Protein AF-A0A9E0URD3-F1 (afdb_monomer)

Mean predicted aligned error: 5.25 Å

Foldseek 3Di:
DQCQLCVLVVNNPDPARQKDWAWEQDPPPRIAIEIEGLDDDDLVSSVVSCVVSVHDPNNRHPYYQHDVGQDADPVRHGDRPVVHVSVHD

Secondary structure (DSSP, 8-state):
-HHHHHHHTT-TT-SS-SEEEEEEEETTTEEEEEEEESS---HHHHHHHHHHTT--GGG--SEEEE-SS--B-TTS-B-HHHHHHHHH-

Structure (mmCIF, N/CA/C/O backbone):
data_AF-A0A9E0URD3-F1
#
_entry.id   AF-A0A9E0URD3-F1
#
loop_
_atom_site.group_PDB
_atom_site.id
_atom_site.type_symbol
_atom_site.label_atom_id
_atom_site.label_alt_id
_atom_site.label_comp_id
_atom_site.label_asym_id
_atom_site.label_entity_id
_atom_site.label_seq_id
_atom_site.pdbx_PDB_ins_code
_atom_site.Cartn_x
_atom_site.Cartn_y
_atom_site.Cartn_z
_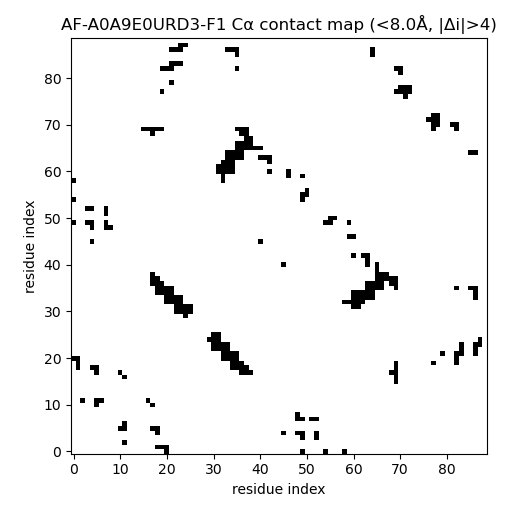atom_site.occupancy
_atom_site.B_iso_or_equiv
_atom_site.auth_seq_id
_atom_site.auth_comp_id
_atom_site.auth_asym_id
_atom_site.auth_atom_id
_atom_site.pdbx_PDB_model_num
ATOM 1 N N . VAL A 1 1 ? 3.435 8.209 4.785 1.00 81.81 1 VAL A N 1
ATOM 2 C CA . VAL A 1 1 ? 2.717 8.184 3.485 1.00 81.81 1 VAL A CA 1
ATOM 3 C C . VAL A 1 1 ? 1.443 7.366 3.573 1.00 81.81 1 VAL A C 1
ATOM 5 O O . VAL A 1 1 ? 0.398 7.891 3.216 1.00 81.81 1 VAL A O 1
ATOM 8 N N . GLU A 1 2 ? 1.498 6.139 4.091 1.00 84.00 2 GLU A N 1
ATOM 9 C CA . GLU A 1 2 ? 0.346 5.223 4.138 1.00 84.00 2 GLU A CA 1
ATOM 10 C C . GLU A 1 2 ? -0.861 5.809 4.864 1.00 84.00 2 GLU A C 1
ATOM 12 O O . GLU A 1 2 ? -1.948 5.821 4.308 1.00 84.00 2 GLU A O 1
ATOM 17 N N . THR A 1 3 ? -0.668 6.386 6.052 1.00 82.00 3 THR A N 1
ATOM 18 C CA . THR A 1 3 ? -1.757 7.013 6.818 1.00 82.00 3 THR A CA 1
ATOM 19 C C . THR A 1 3 ? -2.402 8.181 6.073 1.00 82.00 3 THR A C 1
ATOM 21 O O . THR A 1 3 ? -3.619 8.327 6.090 1.00 82.00 3 THR A O 1
ATOM 24 N N . ALA A 1 4 ? -1.598 9.006 5.396 1.00 86.44 4 ALA A N 1
ATOM 25 C CA . ALA A 1 4 ? -2.106 10.135 4.620 1.00 86.44 4 ALA A CA 1
ATOM 26 C C . ALA A 1 4 ? -2.907 9.648 3.407 1.00 86.44 4 ALA A C 1
ATOM 28 O O . ALA A 1 4 ? -4.014 10.122 3.173 1.00 86.44 4 ALA A O 1
ATOM 29 N N . LEU A 1 5 ? -2.388 8.643 2.698 1.00 86.50 5 LEU A N 1
ATOM 30 C CA . LEU A 1 5 ? -3.069 8.020 1.570 1.00 86.50 5 LEU A CA 1
ATOM 31 C C . LEU A 1 5 ? -4.362 7.316 2.006 1.00 86.50 5 LEU A C 1
ATOM 33 O O . LEU A 1 5 ? -5.391 7.487 1.363 1.00 86.50 5 LEU A O 1
ATOM 37 N N . ALA A 1 6 ? -4.333 6.578 3.118 1.00 87.69 6 ALA A N 1
ATOM 38 C CA . ALA A 1 6 ? -5.507 5.926 3.689 1.00 87.69 6 ALA A CA 1
ATOM 39 C C . ALA A 1 6 ? -6.578 6.958 4.040 1.00 87.69 6 ALA A C 1
ATOM 41 O O . ALA A 1 6 ? -7.723 6.800 3.636 1.00 87.69 6 ALA A O 1
ATOM 42 N N . LYS A 1 7 ? -6.200 8.059 4.695 1.00 87.50 7 LYS A N 1
ATOM 43 C CA . LYS A 1 7 ? -7.119 9.152 5.024 1.00 87.50 7 LYS A CA 1
ATOM 44 C C . LYS A 1 7 ? -7.679 9.844 3.778 1.00 87.50 7 LYS A C 1
ATOM 46 O O . LYS A 1 7 ? -8.876 10.096 3.711 1.00 87.50 7 LYS A O 1
ATOM 51 N N . ALA A 1 8 ? -6.845 10.110 2.773 1.00 87.19 8 ALA A N 1
ATOM 52 C CA . ALA A 1 8 ? -7.276 10.712 1.510 1.00 87.19 8 ALA A CA 1
ATOM 53 C C . ALA A 1 8 ? -8.237 9.806 0.721 1.00 87.19 8 ALA A C 1
ATOM 55 O O . ALA A 1 8 ? -9.121 10.294 0.024 1.00 87.19 8 ALA A O 1
ATOM 56 N N . LEU A 1 9 ? -8.091 8.488 0.860 1.00 84.56 9 LEU A N 1
ATOM 57 C CA . LEU A 1 9 ? -8.980 7.494 0.261 1.00 84.56 9 LEU A CA 1
ATOM 58 C C . LEU A 1 9 ? -10.169 7.118 1.166 1.00 84.56 9 LEU A C 1
ATOM 60 O O . LEU A 1 9 ? -11.012 6.331 0.742 1.00 84.56 9 LEU A O 1
ATOM 64 N N . GLY A 1 10 ? -10.262 7.671 2.382 1.00 84.56 10 GLY A N 1
ATOM 65 C CA . GLY A 1 10 ? -11.323 7.369 3.353 1.00 84.56 10 GLY A CA 1
ATOM 66 C C . GLY A 1 10 ? -11.239 5.968 3.974 1.00 84.56 10 GLY A C 1
ATOM 67 O O . GLY A 1 10 ? -12.237 5.439 4.458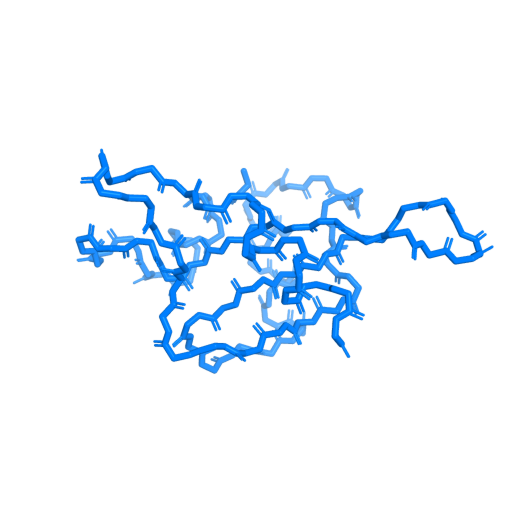 1.00 84.56 10 GLY A O 1
ATOM 68 N N . LEU A 1 11 ? -10.058 5.351 3.936 1.00 83.31 11 LEU A N 1
ATOM 69 C CA . LEU A 1 11 ? -9.763 4.009 4.442 1.00 83.31 11 LEU A CA 1
ATOM 70 C C . LEU A 1 11 ? -9.246 4.014 5.892 1.00 83.31 11 LEU A C 1
ATOM 72 O O . LEU A 1 11 ? -8.940 2.956 6.435 1.00 83.31 11 LEU A O 1
ATOM 76 N N . ASP A 1 12 ? -9.159 5.179 6.537 1.00 80.12 12 ASP A N 1
ATOM 77 C CA . ASP A 1 12 ? -8.685 5.340 7.919 1.00 80.12 12 ASP A CA 1
ATOM 78 C C . ASP A 1 12 ? -9.643 4.771 8.979 1.00 80.12 12 ASP A C 1
ATOM 80 O O . ASP A 1 12 ? -9.266 4.625 10.136 1.00 80.12 12 ASP A O 1
ATOM 84 N N . LYS A 1 13 ? -10.870 4.416 8.583 1.00 74.56 13 LYS A N 1
ATOM 85 C CA . LYS A 1 13 ? -11.886 3.841 9.476 1.00 74.56 13 LYS A CA 1
ATOM 86 C C . LYS A 1 13 ? -11.687 2.358 9.794 1.00 74.56 13 LYS A C 1
ATOM 88 O O . LYS A 1 13 ? -12.436 1.818 10.602 1.00 74.56 13 LYS A O 1
ATOM 93 N N . SER A 1 14 ? -10.744 1.692 9.135 1.00 75.62 14 SER A N 1
ATOM 94 C CA . SER A 1 14 ? -10.492 0.268 9.359 1.00 75.62 14 SER A CA 1
ATOM 95 C C . SER A 1 14 ? -9.533 0.065 10.528 1.00 75.62 14 SER A C 1
ATOM 97 O O . SER A 1 14 ? -8.489 0.706 10.588 1.00 75.62 14 SER A O 1
ATOM 99 N N . GLU A 1 15 ? -9.864 -0.861 11.433 1.00 73.44 15 GLU A N 1
ATOM 100 C CA . GLU A 1 15 ? -8.988 -1.256 12.554 1.00 73.44 15 GLU A CA 1
ATOM 101 C C . GLU A 1 15 ? -7.658 -1.858 12.082 1.00 73.44 15 GLU A C 1
ATOM 103 O O . GLU A 1 15 ? -6.652 -1.797 12.785 1.00 73.44 15 GLU A O 1
ATOM 108 N N . LEU A 1 16 ? -7.649 -2.423 10.873 1.00 79.62 16 LEU A N 1
ATOM 109 C CA . LEU A 1 16 ? -6.462 -2.958 10.224 1.00 79.62 16 LEU A CA 1
ATOM 110 C C . LEU A 1 16 ? -6.016 -2.021 9.094 1.00 79.62 16 LEU A C 1
ATOM 112 O O . LEU A 1 16 ? -6.863 -1.480 8.376 1.00 79.62 16 LEU A O 1
ATOM 116 N N . PRO A 1 17 ? -4.699 -1.854 8.874 1.00 83.50 17 PRO A N 1
ATOM 117 C CA . PRO A 1 17 ? -4.205 -1.117 7.723 1.00 83.50 17 PRO A CA 1
ATOM 118 C C . PRO A 1 17 ? -4.669 -1.796 6.434 1.00 83.50 17 PRO A C 1
ATOM 120 O O . PRO 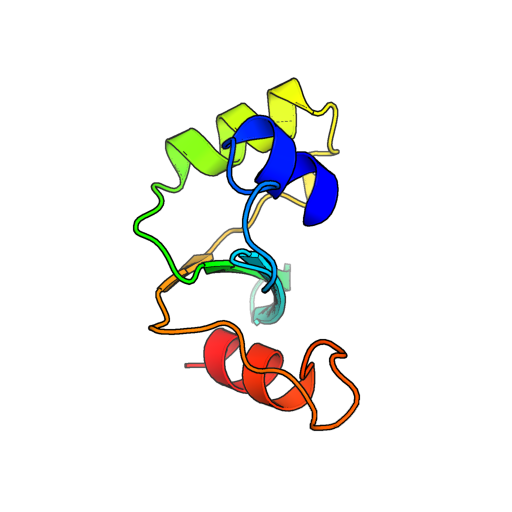A 1 17 ? -4.435 -2.982 6.218 1.00 83.50 17 PRO A O 1
ATOM 123 N N . LEU A 1 18 ? -5.313 -1.021 5.564 1.00 88.31 18 LEU A N 1
ATOM 124 C CA . LEU A 1 18 ? -5.725 -1.466 4.230 1.00 88.31 18 LEU A CA 1
ATOM 125 C C . LEU A 1 18 ? -4.697 -1.126 3.150 1.00 88.31 18 LEU A C 1
ATOM 127 O O . LEU A 1 18 ? -4.807 -1.595 2.020 1.00 88.31 18 LEU A O 1
ATOM 131 N N . LEU A 1 19 ? -3.709 -0.298 3.486 1.00 89.62 19 LEU A N 1
ATOM 132 C CA . LEU A 1 19 ? -2.665 0.158 2.581 1.00 89.62 19 LEU A CA 1
ATOM 133 C C . LEU A 1 19 ? -1.311 0.010 3.246 1.00 89.62 19 LEU A C 1
ATOM 135 O O . LEU A 1 19 ? -1.161 0.345 4.421 1.00 89.62 19 LEU A O 1
ATOM 139 N N . ALA A 1 20 ? -0.336 -0.418 2.461 1.00 90.81 20 ALA A N 1
ATOM 140 C CA . ALA A 1 20 ? 1.055 -0.458 2.858 1.00 90.81 20 ALA A CA 1
ATOM 141 C C . ALA A 1 20 ? 1.946 -0.029 1.693 1.00 90.81 20 ALA A C 1
ATOM 143 O O . ALA A 1 20 ? 1.651 -0.308 0.529 1.00 90.81 20 ALA A O 1
ATOM 144 N N . ILE A 1 21 ? 3.045 0.650 1.998 1.00 89.75 21 ILE A N 1
ATOM 145 C CA . ILE A 1 21 ? 4.053 1.003 0.998 1.00 89.75 21 ILE A CA 1
ATOM 146 C C . ILE A 1 21 ? 5.225 0.044 1.143 1.00 89.75 21 ILE A C 1
ATOM 148 O O . ILE A 1 21 ? 5.750 -0.167 2.232 1.00 89.75 21 ILE A O 1
ATOM 152 N N . SER A 1 22 ? 5.640 -0.519 0.020 1.00 90.56 22 SER A N 1
ATOM 153 C CA . SER A 1 22 ? 6.790 -1.399 -0.087 1.00 90.56 22 SER A CA 1
ATOM 154 C C . SER A 1 22 ? 7.729 -0.882 -1.173 1.00 90.56 22 SER A C 1
ATOM 156 O O . SER A 1 22 ? 7.373 -0.008 -1.970 1.00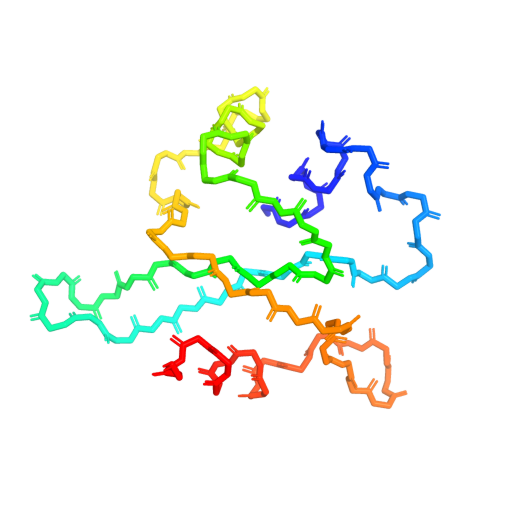 90.56 22 SER A O 1
ATOM 158 N N . SER A 1 23 ? 8.946 -1.404 -1.208 1.00 87.69 23 SER A N 1
ATOM 159 C CA . SER A 1 23 ? 9.913 -1.113 -2.260 1.00 87.69 23 SER A CA 1
ATOM 160 C C . SER A 1 23 ? 10.447 -2.408 -2.851 1.00 87.69 23 SER A C 1
ATOM 162 O O . SER A 1 23 ? 10.568 -3.433 -2.173 1.00 87.69 23 SER A O 1
ATOM 164 N N . ARG A 1 24 ? 10.761 -2.359 -4.143 1.00 85.88 24 ARG A N 1
ATOM 165 C CA . ARG A 1 24 ? 11.436 -3.442 -4.853 1.00 85.88 24 ARG A CA 1
ATOM 166 C C . ARG A 1 24 ? 12.675 -2.922 -5.559 1.00 85.88 24 ARG A C 1
ATOM 168 O O . ARG A 1 24 ? 12.702 -1.771 -5.994 1.00 85.88 24 ARG A O 1
A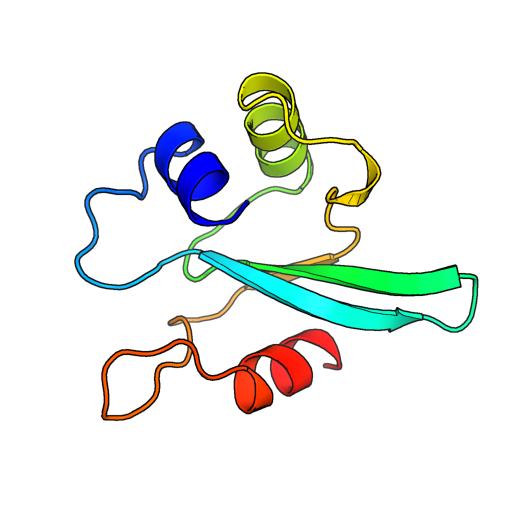TOM 175 N N . LEU A 1 25 ? 13.668 -3.793 -5.703 1.00 80.38 25 LEU A N 1
ATOM 176 C CA . LEU A 1 25 ? 14.825 -3.526 -6.548 1.00 80.38 25 LEU A CA 1
ATOM 177 C C . LEU A 1 25 ? 14.357 -3.493 -8.003 1.00 80.38 25 LEU A C 1
ATOM 179 O O . LEU A 1 25 ? 13.815 -4.475 -8.509 1.00 80.38 25 LEU A O 1
ATOM 183 N N . ASP A 1 26 ? 14.529 -2.349 -8.651 1.00 77.50 26 ASP A N 1
ATOM 184 C CA . ASP A 1 26 ? 14.160 -2.144 -10.048 1.00 77.50 26 ASP A CA 1
ATOM 185 C C . ASP A 1 26 ? 15.453 -1.905 -10.824 1.00 77.50 26 ASP A C 1
ATOM 187 O O . ASP A 1 26 ? 16.238 -1.017 -10.482 1.00 77.50 26 ASP A O 1
ATOM 191 N N . VAL A 1 27 ? 15.693 -2.733 -11.842 1.00 66.06 27 VAL A N 1
ATOM 192 C CA . VAL A 1 27 ? 16.958 -2.783 -12.597 1.00 66.06 27 VAL A CA 1
ATOM 193 C C . VAL A 1 27 ? 17.352 -1.446 -13.236 1.00 66.06 27 VAL A C 1
ATOM 195 O O . VAL A 1 27 ? 18.524 -1.236 -13.525 1.00 66.06 27 VAL A O 1
ATOM 198 N N . ASP A 1 28 ? 16.394 -0.535 -13.416 1.00 62.44 28 ASP A N 1
ATOM 199 C CA . ASP A 1 28 ? 16.576 0.731 -14.129 1.00 62.44 28 ASP A CA 1
ATOM 200 C C . ASP A 1 28 ? 16.878 1.926 -13.199 1.00 62.44 28 ASP A C 1
ATOM 202 O O . ASP A 1 28 ? 17.592 2.855 -13.572 1.00 62.44 28 ASP A O 1
ATOM 206 N N . LYS A 1 29 ? 16.350 1.925 -11.962 1.00 64.00 29 LYS A N 1
ATOM 207 C CA . LYS A 1 29 ? 16.465 3.058 -11.014 1.00 64.00 29 LYS A CA 1
ATOM 208 C C . LYS A 1 29 ? 16.935 2.685 -9.607 1.00 64.00 29 LYS A C 1
ATOM 210 O O . LYS A 1 29 ? 16.869 3.518 -8.704 1.00 64.00 29 LYS A O 1
ATOM 215 N N . GLY A 1 30 ? 17.415 1.462 -9.407 1.00 71.62 30 GLY A N 1
ATOM 216 C CA . GLY A 1 30 ? 17.818 0.952 -8.099 1.00 71.62 30 GLY A CA 1
ATOM 217 C C . GLY A 1 30 ? 16.606 0.520 -7.279 1.00 71.62 30 GLY A C 1
ATOM 218 O O . GLY A 1 30 ? 16.485 -0.654 -6.956 1.00 71.62 30 GLY A O 1
ATOM 219 N N . GLU A 1 31 ? 15.661 1.423 -7.009 1.00 80.19 31 GLU A N 1
ATOM 220 C CA . GLU A 1 31 ? 14.482 1.140 -6.182 1.00 80.19 31 GLU A CA 1
ATOM 221 C C . GLU A 1 31 ? 13.195 1.688 -6.819 1.00 80.19 31 GLU A C 1
ATOM 223 O O . GLU A 1 31 ? 13.122 2.842 -7.247 1.00 80.19 31 GLU A O 1
ATOM 228 N N . ALA A 1 32 ? 12.149 0.860 -6.867 1.00 87.06 32 ALA A N 1
ATOM 229 C CA . ALA A 1 32 ? 10.798 1.263 -7.240 1.00 87.06 32 ALA A CA 1
ATOM 230 C C . ALA A 1 32 ? 9.840 1.108 -6.058 1.00 87.06 32 ALA A C 1
ATOM 232 O O . ALA A 1 32 ? 9.821 0.082 -5.379 1.00 87.06 32 ALA A O 1
ATOM 233 N N . ILE A 1 33 ? 9.005 2.128 -5.853 1.00 89.19 33 ILE A N 1
ATOM 234 C CA . ILE A 1 33 ? 7.943 2.115 -4.846 1.00 89.19 33 ILE A CA 1
ATOM 235 C C . ILE A 1 33 ? 6.787 1.257 -5.374 1.00 89.19 33 ILE A C 1
ATOM 237 O O . ILE A 1 33 ? 6.307 1.454 -6.497 1.00 89.19 33 ILE A O 1
ATOM 241 N N . VAL A 1 34 ? 6.312 0.341 -4.540 1.00 90.94 34 VAL A N 1
ATOM 242 C CA . VAL A 1 34 ? 5.154 -0.515 -4.783 1.00 90.94 34 VAL A CA 1
ATOM 243 C C . VAL A 1 34 ? 4.117 -0.228 -3.706 1.00 90.94 34 VAL A C 1
ATOM 245 O O . VAL A 1 34 ? 4.415 -0.278 -2.515 1.00 90.94 34 VAL A O 1
ATOM 248 N N . LEU A 1 35 ? 2.890 0.081 -4.108 1.00 91.44 35 LEU A N 1
ATOM 249 C CA . LEU A 1 35 ? 1.777 0.194 -3.173 1.00 91.44 35 LEU A CA 1
ATOM 250 C C . LEU A 1 35 ? 1.101 -1.164 -3.055 1.00 91.44 35 LEU A C 1
ATOM 252 O O . LEU A 1 35 ? 0.599 -1.690 -4.042 1.00 91.44 35 LEU A O 1
ATOM 256 N N . VAL A 1 36 ? 1.026 -1.692 -1.844 1.00 91.62 36 VAL A N 1
ATOM 257 C CA . VAL A 1 36 ? 0.217 -2.867 -1.542 1.00 91.62 36 VAL A CA 1
ATOM 258 C C . VAL A 1 36 ? -1.124 -2.388 -0.999 1.00 91.62 36 VAL A C 1
ATOM 260 O O . VAL A 1 36 ? -1.174 -1.604 -0.048 1.00 91.62 36 VAL A O 1
ATOM 263 N N . SER A 1 37 ? -2.217 -2.834 -1.610 1.00 91.62 37 SER A N 1
ATOM 264 C CA . SER A 1 37 ? -3.571 -2.474 -1.197 1.00 91.62 37 SER A CA 1
ATOM 26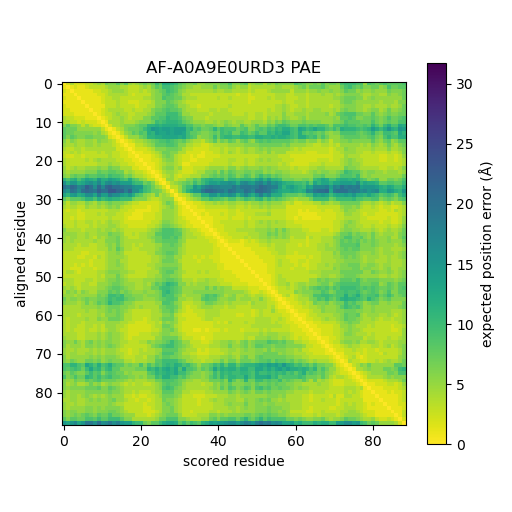5 C C . SER A 1 37 ? -4.422 -3.712 -0.963 1.00 91.62 37 SER A C 1
ATOM 267 O O . SER A 1 37 ? -4.455 -4.616 -1.794 1.00 91.62 37 SER A O 1
ATOM 269 N N . ALA A 1 38 ? -5.128 -3.732 0.166 1.00 90.25 38 ALA A N 1
ATOM 270 C CA . ALA A 1 38 ? -6.134 -4.741 0.486 1.00 90.25 38 ALA A CA 1
ATOM 271 C C . ALA A 1 38 ? -7.491 -4.477 -0.201 1.00 90.25 38 ALA A C 1
ATOM 273 O O . ALA A 1 38 ? -8.448 -5.223 -0.018 1.00 90.25 38 ALA A O 1
ATOM 274 N N . VAL A 1 39 ? -7.600 -3.386 -0.961 1.00 88.31 39 VAL A N 1
ATOM 275 C CA . VAL A 1 39 ? -8.808 -3.001 -1.695 1.00 88.31 39 VAL A CA 1
ATOM 276 C C . VAL A 1 39 ? -8.460 -2.718 -3.151 1.00 88.31 39 VAL A C 1
ATOM 278 O O . VAL A 1 39 ? -7.292 -2.602 -3.523 1.00 88.31 39 VAL A O 1
ATOM 281 N N . ASP A 1 40 ? -9.478 -2.633 -3.999 1.00 87.88 40 ASP A N 1
ATOM 282 C CA . ASP A 1 40 ? -9.259 -2.276 -5.394 1.00 87.88 40 ASP A CA 1
ATOM 283 C C . ASP A 1 40 ? -8.898 -0.791 -5.505 1.00 87.88 40 ASP A C 1
ATOM 285 O O . ASP A 1 40 ? -9.689 0.078 -5.131 1.00 87.88 40 ASP A O 1
ATOM 289 N N . LEU A 1 41 ? -7.682 -0.504 -5.972 1.00 87.75 41 LEU A N 1
ATOM 290 C CA . LEU A 1 41 ? -7.203 0.856 -6.180 1.00 87.75 41 LEU A CA 1
ATOM 291 C C . LEU A 1 41 ? -6.569 1.016 -7.548 1.00 87.75 41 LEU A C 1
ATOM 293 O O . LEU A 1 41 ? -5.700 0.250 -7.960 1.00 87.75 41 LEU A O 1
ATOM 297 N N . GLU A 1 42 ? -6.930 2.120 -8.188 1.00 88.12 42 GLU A N 1
ATOM 298 C CA . GLU A 1 42 ? -6.328 2.538 -9.439 1.00 88.12 42 GLU A CA 1
ATOM 299 C C . GLU A 1 42 ? -5.128 3.452 -9.207 1.00 88.12 42 GLU A C 1
ATOM 301 O O . GLU A 1 42 ? -5.124 4.347 -8.356 1.00 88.12 42 GLU A O 1
ATOM 306 N N . LEU A 1 43 ? -4.114 3.282 -10.050 1.00 87.38 43 LEU A N 1
ATOM 307 C CA . LEU A 1 43 ? -2.861 4.031 -9.984 1.00 87.38 43 LEU A CA 1
ATOM 308 C C . LEU A 1 43 ? -3.075 5.536 -10.188 1.00 87.38 43 LEU A C 1
ATOM 310 O O . LEU A 1 43 ? -2.411 6.348 -9.542 1.00 87.38 43 LEU A O 1
ATOM 314 N N . ALA A 1 44 ? -4.046 5.913 -11.024 1.00 88.69 44 ALA A N 1
ATOM 315 C CA . ALA A 1 44 ? -4.485 7.297 -11.174 1.00 88.69 44 ALA A CA 1
ATOM 316 C C . ALA A 1 44 ? -5.015 7.862 -9.847 1.00 88.69 44 ALA A C 1
ATOM 318 O O . ALA A 1 44 ? -4.511 8.878 -9.370 1.00 88.69 44 ALA A O 1
ATOM 319 N N . ARG A 1 45 ? -5.949 7.155 -9.200 1.00 88.56 45 ARG A N 1
ATOM 320 C CA . ARG A 1 45 ? -6.579 7.584 -7.944 1.00 88.56 45 ARG A CA 1
ATOM 321 C C . ARG A 1 45 ? -5.587 7.682 -6.790 1.00 88.56 45 ARG A C 1
ATOM 323 O O . ARG A 1 45 ? -5.628 8.633 -6.016 1.00 88.56 45 ARG A O 1
ATOM 330 N N . VAL A 1 46 ? -4.653 6.740 -6.707 1.00 89.00 46 VAL A N 1
ATOM 331 C CA . VAL A 1 46 ? -3.554 6.776 -5.734 1.00 89.00 46 VAL A CA 1
ATOM 332 C C . VAL A 1 46 ? -2.666 7.998 -5.954 1.00 89.00 46 VAL A C 1
ATOM 334 O O . VAL A 1 46 ? -2.370 8.718 -5.004 1.00 89.00 46 VAL A O 1
ATOM 337 N N . LYS A 1 47 ? -2.246 8.262 -7.197 1.00 88.44 47 LYS A N 1
ATOM 338 C CA . LYS A 1 47 ? -1.414 9.430 -7.527 1.00 88.44 47 LYS A CA 1
ATOM 339 C C . LYS A 1 47 ? -2.114 10.741 -7.185 1.00 88.44 47 LYS A C 1
ATOM 341 O O . LYS A 1 47 ? -1.470 11.640 -6.648 1.00 88.44 47 LYS A O 1
ATOM 346 N N . GLU A 1 48 ? -3.406 10.840 -7.476 1.00 89.62 48 GLU A N 1
ATOM 347 C CA . GLU A 1 48 ? -4.235 11.995 -7.122 1.00 89.62 48 GLU A CA 1
ATOM 348 C C . GLU A 1 48 ? -4.300 12.180 -5.603 1.00 89.62 48 GLU A C 1
ATOM 350 O O . GLU A 1 48 ? -3.968 13.252 -5.104 1.00 89.62 48 GLU A O 1
ATOM 355 N N . ALA A 1 49 ? -4.620 11.122 -4.855 1.00 88.81 49 ALA A N 1
ATOM 356 C CA . ALA A 1 49 ? -4.702 11.161 -3.396 1.00 88.81 49 ALA A CA 1
ATOM 357 C C . ALA A 1 49 ? -3.356 11.516 -2.734 1.00 88.81 49 ALA A C 1
ATOM 359 O O . ALA A 1 49 ? -3.317 12.290 -1.774 1.00 88.81 49 ALA A O 1
ATOM 360 N N . LEU A 1 50 ? -2.236 11.008 -3.265 1.00 87.94 50 LEU A N 1
ATOM 361 C CA . LEU A 1 50 ? -0.887 11.375 -2.817 1.00 87.94 50 LEU A CA 1
ATOM 362 C C . LEU A 1 50 ? -0.588 12.856 -3.076 1.00 87.94 50 LEU A C 1
ATOM 364 O O . LEU A 1 50 ? -0.083 13.536 -2.183 1.00 87.94 50 LEU A O 1
ATOM 368 N N . ARG A 1 51 ? -0.936 13.369 -4.263 1.00 88.00 51 ARG A N 1
ATOM 369 C CA . ARG A 1 51 ? -0.785 14.792 -4.605 1.00 88.00 51 ARG A CA 1
ATOM 370 C C . ARG A 1 51 ? -1.638 15.685 -3.712 1.00 88.00 51 ARG A C 1
ATOM 372 O O . ARG A 1 51 ? -1.125 16.667 -3.187 1.00 88.00 51 ARG A O 1
ATOM 379 N N . GLN A 1 52 ? -2.904 15.328 -3.498 1.00 87.50 52 GLN A N 1
ATOM 380 C CA . GLN A 1 52 ? -3.814 16.048 -2.601 1.00 87.50 52 GLN A CA 1
ATOM 381 C C . GLN A 1 52 ? -3.317 16.045 -1.153 1.00 87.50 52 GLN A C 1
ATOM 383 O O . GLN A 1 52 ? -3.484 17.027 -0.437 1.00 87.50 52 GLN A O 1
ATOM 388 N N . SER A 1 53 ? -2.648 14.968 -0.742 1.00 85.56 53 SER A N 1
ATOM 389 C CA . SER A 1 53 ? -2.006 14.862 0.570 1.00 85.56 53 SER A CA 1
ATOM 390 C C . SER A 1 53 ? -0.678 15.626 0.675 1.00 85.56 53 SER A C 1
ATOM 392 O O . SER A 1 53 ? -0.040 15.580 1.724 1.00 85.56 53 SER A O 1
ATOM 394 N N . GLY A 1 54 ? -0.219 16.288 -0.394 1.00 85.88 54 GLY A N 1
ATOM 395 C CA . GLY A 1 54 ? 1.058 17.007 -0.419 1.00 85.88 54 GLY A CA 1
ATOM 396 C C . GLY A 1 54 ? 2.287 16.094 -0.375 1.00 85.88 54 GLY A C 1
ATOM 397 O O . GLY A 1 54 ? 3.374 16.532 -0.001 1.00 85.88 54 GLY A O 1
ATOM 398 N N . ILE A 1 55 ? 2.138 14.815 -0.728 1.00 85.69 55 ILE A N 1
ATOM 399 C CA . ILE A 1 55 ? 3.246 13.862 -0.736 1.00 85.69 55 ILE A CA 1
ATOM 400 C C . ILE A 1 55 ? 4.128 14.098 -1.968 1.00 85.69 55 ILE A C 1
ATOM 402 O O . ILE A 1 55 ? 3.644 14.224 -3.093 1.00 85.69 55 ILE A O 1
ATOM 406 N N . SER A 1 56 ? 5.446 14.119 -1.750 1.00 82.94 56 SER A N 1
ATOM 407 C CA . SER A 1 56 ? 6.431 14.312 -2.817 1.00 82.94 56 SER A CA 1
ATOM 408 C C . SER A 1 56 ? 6.347 13.222 -3.891 1.00 82.94 56 SER A C 1
ATOM 410 O O . SER A 1 56 ? 6.099 12.051 -3.597 1.00 82.94 56 SER A O 1
ATOM 412 N N . ASN A 1 57 ? 6.639 13.592 -5.141 1.00 80.62 57 ASN A N 1
ATOM 413 C CA . ASN A 1 57 ? 6.575 12.705 -6.308 1.00 80.62 57 ASN A CA 1
ATOM 414 C C . ASN A 1 57 ? 7.519 11.485 -6.201 1.00 80.62 57 ASN A C 1
ATOM 416 O O . ASN A 1 57 ? 7.340 10.506 -6.918 1.00 80.62 57 ASN A O 1
ATOM 420 N N . LEU A 1 58 ? 8.508 11.532 -5.302 1.00 80.12 58 LEU A N 1
ATOM 421 C CA . LEU A 1 58 ? 9.403 10.413 -4.976 1.00 80.12 58 LEU A CA 1
ATOM 422 C C . LEU A 1 58 ? 8.664 9.205 -4.382 1.00 80.12 58 LEU A C 1
ATOM 424 O O . LEU A 1 58 ? 9.082 8.073 -4.588 1.00 80.12 58 LEU A O 1
ATOM 428 N N . TRP A 1 59 ? 7.552 9.438 -3.683 1.00 84.94 59 TRP A N 1
ATOM 429 C CA . TRP A 1 59 ? 6.739 8.390 -3.059 1.00 84.94 59 TRP A CA 1
ATOM 430 C C . TRP A 1 59 ? 5.625 7.871 -3.968 1.00 84.94 59 TRP A C 1
ATOM 432 O O . TRP A 1 59 ? 4.771 7.111 -3.515 1.00 84.94 59 TRP A O 1
ATOM 442 N N . MET A 1 60 ? 5.588 8.293 -5.235 1.00 87.38 60 MET A N 1
ATOM 443 C CA . MET A 1 60 ? 4.596 7.782 -6.170 1.00 87.38 60 MET A CA 1
ATOM 444 C C . MET A 1 60 ? 4.877 6.308 -6.475 1.00 87.38 60 MET A C 1
ATOM 446 O O . MET A 1 60 ? 5.911 6.005 -7.078 1.00 87.38 60 MET A O 1
ATOM 450 N N . PRO A 1 61 ? 3.960 5.393 -6.122 1.00 88.62 61 PRO A N 1
ATOM 451 C CA . PRO A 1 61 ? 4.116 3.995 -6.464 1.00 88.62 61 PRO A CA 1
ATOM 452 C C . PRO A 1 61 ? 4.098 3.832 -7.983 1.00 88.62 61 PRO A C 1
ATOM 454 O O . PRO A 1 61 ? 3.255 4.399 -8.687 1.00 88.62 61 PRO A O 1
ATOM 457 N N . LYS A 1 62 ? 5.053 3.051 -8.485 1.00 87.94 62 LYS A N 1
ATOM 458 C CA . LYS A 1 62 ? 5.097 2.616 -9.884 1.00 87.94 62 LYS A CA 1
ATOM 459 C C . LYS A 1 62 ? 4.213 1.402 -10.126 1.00 87.94 62 LYS A C 1
ATOM 461 O O . LYS A 1 62 ? 3.692 1.255 -11.226 1.00 87.94 62 LYS A O 1
ATOM 466 N N . TYR A 1 63 ? 4.042 0.575 -9.102 1.00 87.38 63 TYR A N 1
ATOM 467 C CA . TYR A 1 63 ? 3.272 -0.659 -9.161 1.00 87.38 63 TYR A CA 1
ATOM 468 C C . TYR A 1 63 ? 2.259 -0.679 -8.024 1.00 87.38 63 TYR A C 1
ATOM 470 O O . TYR A 1 63 ? 2.524 -0.148 -6.942 1.00 87.38 63 TYR A O 1
ATOM 478 N N . ILE A 1 64 ? 1.103 -1.283 -8.280 1.00 89.50 64 ILE A N 1
ATOM 479 C CA . ILE A 1 64 ? 0.097 -1.560 -7.260 1.00 89.50 64 ILE A CA 1
ATOM 480 C C . ILE A 1 64 ? -0.080 -3.068 -7.200 1.00 89.50 64 ILE A C 1
ATOM 482 O O . ILE A 1 64 ? -0.329 -3.700 -8.222 1.00 89.50 64 ILE A O 1
ATOM 486 N N . VAL A 1 65 ? 0.045 -3.620 -6.001 1.00 90.56 65 VAL A N 1
ATOM 487 C CA . VAL A 1 65 ? -0.180 -5.032 -5.717 1.00 90.56 65 VAL A CA 1
ATOM 488 C C . VAL A 1 65 ? -1.444 -5.137 -4.885 1.00 90.56 65 VAL A C 1
ATOM 490 O O . VAL A 1 65 ? -1.528 -4.595 -3.781 1.00 90.56 65 VAL A O 1
ATOM 493 N N . ARG A 1 66 ? -2.442 -5.828 -5.431 1.00 90.25 66 ARG A N 1
ATOM 494 C CA . ARG A 1 66 ? -3.677 -6.126 -4.714 1.00 90.25 66 ARG A CA 1
ATOM 495 C C . ARG A 1 66 ? -3.477 -7.377 -3.865 1.00 90.25 66 ARG A C 1
ATOM 497 O O . ARG A 1 66 ? -3.007 -8.396 -4.360 1.00 90.25 66 ARG A O 1
ATOM 504 N N . THR A 1 67 ? -3.856 -7.297 -2.599 1.00 89.62 67 THR A N 1
ATOM 505 C CA . THR A 1 67 ? -3.870 -8.418 -1.655 1.00 89.62 67 THR A CA 1
ATOM 506 C C . THR A 1 67 ? -5.249 -8.523 -1.009 1.00 89.62 67 THR A C 1
ATOM 508 O O . THR A 1 67 ? -6.052 -7.600 -1.098 1.00 89.62 67 THR A O 1
ATOM 511 N N . ASP A 1 68 ? -5.533 -9.648 -0.366 1.00 86.56 68 ASP A N 1
ATOM 512 C CA . ASP A 1 68 ? -6.771 -9.843 0.397 1.00 86.56 68 ASP A CA 1
ATOM 513 C C . ASP A 1 68 ? -6.710 -9.102 1.744 1.00 86.56 68 ASP A C 1
ATOM 515 O O . ASP A 1 68 ? -7.678 -8.516 2.219 1.00 86.56 68 ASP A O 1
ATOM 519 N N . LYS A 1 69 ? -5.517 -9.077 2.349 1.00 87.81 69 LYS A N 1
ATOM 520 C CA . LYS A 1 69 ? -5.223 -8.346 3.584 1.00 87.81 69 LYS A CA 1
ATOM 521 C C . LYS A 1 69 ? -3.771 -7.904 3.619 1.00 87.81 69 LYS A C 1
ATOM 523 O O . LYS A 1 69 ? -2.891 -8.579 3.077 1.00 87.81 69 LYS A O 1
ATOM 528 N N . ILE A 1 70 ? -3.511 -6.788 4.293 1.00 90.19 70 ILE A N 1
ATOM 529 C CA . ILE A 1 70 ? -2.140 -6.369 4.570 1.00 90.19 70 ILE A CA 1
ATOM 530 C C . ILE A 1 70 ? -1.543 -7.339 5.599 1.00 90.19 70 ILE A C 1
ATOM 532 O O . ILE A 1 70 ? -2.162 -7.575 6.641 1.00 90.19 70 ILE A O 1
ATOM 536 N N . PRO A 1 71 ? -0.375 -7.942 5.319 1.00 87.12 71 PRO A N 1
ATOM 537 C CA . PRO A 1 71 ? 0.248 -8.864 6.249 1.00 87.12 71 PRO A CA 1
ATOM 538 C C . PRO A 1 71 ? 0.733 -8.100 7.485 1.00 87.12 71 PRO A C 1
ATOM 540 O O . PRO A 1 71 ? 1.421 -7.079 7.400 1.00 87.12 71 PRO A O 1
ATOM 543 N N . LEU A 1 72 ? 0.334 -8.607 8.646 1.00 88.38 72 LEU A N 1
ATOM 544 C CA . LEU A 1 72 ? 0.633 -8.033 9.949 1.00 88.38 72 LEU A CA 1
ATOM 545 C C . LEU A 1 72 ? 1.281 -9.099 10.819 1.00 88.38 72 LEU A C 1
ATOM 547 O O . LEU A 1 72 ? 0.884 -10.264 10.810 1.00 88.38 72 LEU A O 1
ATOM 551 N N . LEU A 1 73 ? 2.261 -8.673 11.600 1.00 84.75 73 LEU A N 1
ATOM 552 C CA . LEU A 1 73 ? 2.869 -9.472 12.646 1.00 84.75 73 LEU A CA 1
ATOM 553 C C . LEU A 1 73 ? 1.867 -9.686 13.787 1.00 84.75 73 LEU A C 1
ATOM 555 O O . LEU A 1 73 ? 0.988 -8.858 14.019 1.00 84.75 73 LEU A O 1
ATOM 559 N N . VAL A 1 74 ? 2.072 -10.745 14.575 1.00 78.38 74 VAL A N 1
ATOM 560 C CA . VAL A 1 74 ? 1.299 -11.047 15.802 1.00 78.38 74 VAL A CA 1
ATOM 561 C C . VAL A 1 74 ? 1.221 -9.858 16.771 1.00 78.38 74 VAL A C 1
ATOM 563 O O . VAL A 1 74 ? 0.255 -9.725 17.513 1.00 78.38 74 VAL A O 1
ATOM 566 N N . SER A 1 75 ? 2.203 -8.955 16.741 1.00 80.19 75 SER A N 1
ATOM 567 C CA . SER A 1 75 ? 2.214 -7.725 17.543 1.00 80.19 75 SER A CA 1
ATOM 568 C C . SER A 1 75 ? 1.369 -6.572 16.973 1.00 80.19 75 SER A C 1
ATOM 570 O O . SER A 1 75 ? 1.429 -5.474 17.518 1.0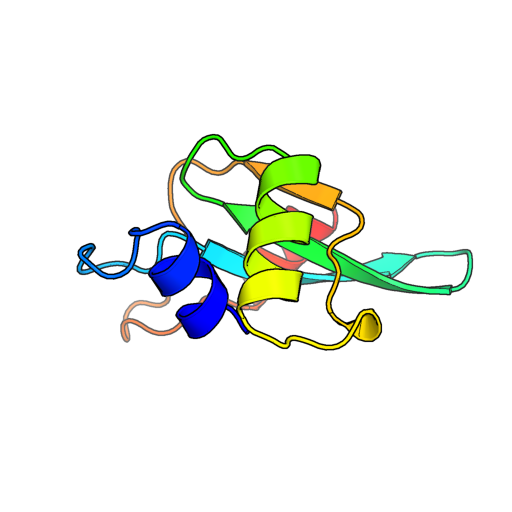0 80.19 75 SER A O 1
ATOM 572 N N . GLY A 1 76 ? 0.657 -6.762 15.855 1.00 73.69 76 GLY A N 1
ATOM 573 C CA . GLY A 1 76 ? -0.121 -5.717 15.172 1.00 73.69 76 GLY A CA 1
ATOM 574 C C . GLY A 1 76 ? 0.711 -4.746 14.323 1.00 73.69 76 GLY A C 1
ATOM 575 O O . GLY A 1 76 ? 0.208 -3.716 13.885 1.00 73.69 76 GLY A O 1
ATOM 576 N N . LYS A 1 77 ? 1.994 -5.049 14.091 1.00 81.50 77 LYS A N 1
ATOM 577 C CA . LYS A 1 77 ? 2.893 -4.246 13.242 1.00 81.50 77 LYS A CA 1
ATOM 578 C C . LYS A 1 77 ? 2.870 -4.742 11.797 1.00 81.50 77 LYS A C 1
ATOM 580 O O . LYS A 1 77 ? 2.642 -5.924 11.570 1.00 81.50 77 LYS A O 1
ATOM 585 N N . LEU A 1 78 ? 3.161 -3.864 10.837 1.00 83.44 78 LEU A N 1
ATOM 586 C CA . LEU A 1 78 ? 3.294 -4.227 9.419 1.00 83.44 78 LEU A CA 1
ATOM 587 C C . LEU A 1 78 ? 4.406 -5.262 9.209 1.00 83.44 78 LEU A C 1
ATOM 589 O O . LEU A 1 78 ? 5.531 -5.081 9.684 1.00 83.44 78 LEU A O 1
ATOM 593 N N . ASP A 1 79 ? 4.094 -6.337 8.485 1.00 90.25 79 ASP A N 1
ATOM 594 C CA . ASP A 1 79 ? 5.071 -7.359 8.121 1.00 90.25 79 ASP A CA 1
ATOM 595 C C . ASP A 1 79 ? 5.842 -6.923 6.869 1.00 90.25 79 ASP A C 1
ATOM 597 O O . ASP A 1 79 ? 5.448 -7.171 5.727 1.00 90.25 79 ASP A O 1
ATOM 601 N N . LEU A 1 80 ? 6.964 -6.240 7.094 1.00 85.31 80 LEU A N 1
ATOM 602 C CA . LEU A 1 80 ? 7.826 -5.734 6.022 1.00 85.31 80 LEU A CA 1
ATOM 603 C C . LEU A 1 80 ? 8.385 -6.855 5.136 1.00 85.31 80 LEU A C 1
ATOM 605 O O . LEU A 1 80 ? 8.663 -6.626 3.960 1.00 85.31 80 LEU A O 1
ATOM 609 N N . LYS A 1 81 ? 8.556 -8.067 5.680 1.00 86.81 81 LYS A N 1
ATOM 610 C CA . LYS A 1 81 ? 9.119 -9.195 4.936 1.00 86.81 81 LYS A CA 1
ATOM 611 C C . LYS A 1 81 ? 8.107 -9.715 3.922 1.00 86.81 81 LYS A C 1
ATOM 613 O O . LYS A 1 81 ? 8.448 -9.833 2.750 1.00 86.81 81 LYS A O 1
ATOM 618 N N . ALA A 1 82 ? 6.869 -9.943 4.352 1.00 88.75 82 ALA A N 1
ATOM 619 C CA . ALA A 1 82 ? 5.771 -10.326 3.474 1.00 88.75 82 ALA A CA 1
ATOM 620 C C . ALA A 1 82 ? 5.425 -9.214 2.470 1.00 88.75 82 ALA A C 1
ATOM 622 O O . ALA A 1 82 ? 5.193 -9.501 1.303 1.00 88.75 82 ALA A O 1
ATOM 623 N N . LEU A 1 83 ? 5.453 -7.940 2.876 1.00 89.12 83 LEU A N 1
ATOM 624 C CA . LEU A 1 83 ? 5.256 -6.811 1.957 1.00 89.12 83 LEU A CA 1
ATOM 625 C C . LEU 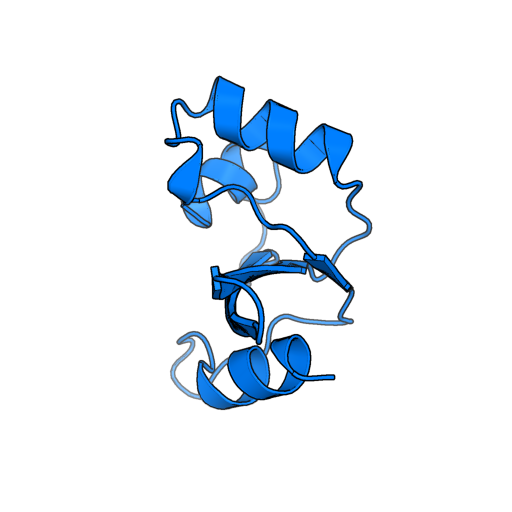A 1 83 ? 6.355 -6.705 0.898 1.00 89.12 83 LEU A C 1
ATOM 627 O O . LEU A 1 83 ? 6.072 -6.362 -0.249 1.00 89.12 83 LEU A O 1
ATOM 631 N N . SER A 1 84 ? 7.610 -6.962 1.269 1.00 87.12 84 SER A N 1
ATOM 632 C CA . SER A 1 84 ? 8.716 -6.996 0.311 1.00 87.12 84 SER A CA 1
ATOM 633 C C . SER A 1 84 ? 8.571 -8.169 -0.656 1.00 87.12 84 SER A C 1
ATOM 635 O O . SER A 1 84 ? 8.856 -8.014 -1.837 1.00 87.12 84 SER A O 1
ATOM 637 N N . ASP A 1 85 ? 8.090 -9.317 -0.181 1.00 88.81 85 ASP A N 1
ATOM 638 C CA . ASP A 1 85 ? 7.807 -10.483 -1.020 1.00 88.81 85 ASP A CA 1
ATOM 639 C C . ASP A 1 85 ? 6.679 -10.197 -2.025 1.00 88.81 85 ASP A C 1
ATOM 641 O O . ASP A 1 85 ? 6.875 -10.334 -3.230 1.00 88.81 85 ASP A O 1
ATOM 645 N N . LEU A 1 86 ? 5.560 -9.640 -1.546 1.00 87.88 86 LEU A N 1
ATOM 646 C CA . LEU A 1 86 ? 4.443 -9.184 -2.381 1.00 87.88 86 LEU A CA 1
ATOM 647 C C . LEU A 1 86 ? 4.867 -8.137 -3.417 1.00 87.88 86 LEU A C 1
ATOM 649 O O . LEU A 1 86 ? 4.314 -8.101 -4.507 1.00 87.88 86 LEU A O 1
ATOM 653 N N . ALA A 1 87 ? 5.830 -7.275 -3.086 1.00 86.25 87 ALA A N 1
ATOM 654 C CA . ALA A 1 87 ? 6.339 -6.259 -4.003 1.00 86.25 87 ALA A CA 1
ATOM 655 C C . ALA A 1 87 ? 7.332 -6.799 -5.046 1.00 86.25 87 ALA A C 1
ATOM 657 O O . ALA A 1 87 ? 7.582 -6.125 -6.049 1.00 86.25 87 ALA A O 1
ATOM 658 N N . LYS A 1 88 ? 7.931 -7.969 -4.798 1.00 81.31 88 LYS A N 1
ATOM 659 C CA . LYS A 1 88 ? 8.839 -8.654 -5.730 1.00 81.31 88 LYS A CA 1
ATOM 660 C C . LYS A 1 88 ? 8.102 -9.558 -6.716 1.00 81.31 88 LYS A C 1
ATOM 662 O O . LYS A 1 88 ? 8.645 -9.768 -7.799 1.00 81.31 88 LYS A O 1
ATOM 667 N N . ALA A 1 89 ? 6.951 -10.099 -6.312 1.00 60.69 89 ALA A N 1
ATOM 668 C CA . ALA A 1 89 ? 6.070 -10.910 -7.152 1.00 60.69 89 ALA A CA 1
ATOM 669 C C . ALA A 1 89 ? 5.565 -10.125 -8.376 1.00 60.69 89 ALA A C 1
ATOM 671 O O . ALA A 1 89 ? 5.440 -10.762 -9.445 1.00 60.69 89 ALA A O 1
#

pLDDT: mean 84.79, std 6.41, range [60.69, 91.62]

Nearest PDB structures (foldseek):
  3rg2-assembly4_F  TM=7.252E-01  e=2.229E-04  Escherichia coli
  3rg2-assembly5_J  TM=7.575E-01  e=4.340E-04  Escherichia coli
  3rg2-assembly2_H  TM=7.168E-01  e=2.383E-04  Escherichia coli
  3rg2-assembly1_B  TM=7.207E-01  e=2.910E-04  Escherichia coli
  6e8o-assembly2_B  TM=7.162E-01  e=2.997E-03  Thermobifida fusca YX

Sequence (89 aa):
VETALAKALGLDKSELPLLAISSRLDVDKGEAIVLVSAVDLELARVKEALRQSGISNLWMPKYIVRTDKIPLLVSGKLDLKALSDLAKA

Solvent-accessible surface area (backbon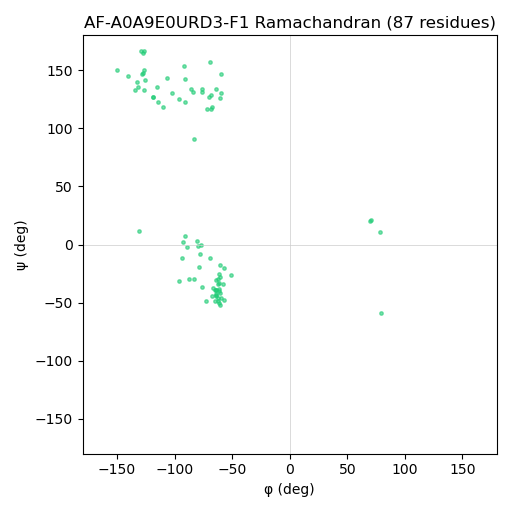e atoms only — not comparable to full-atom values): 5248 Å² total; per-residue (Å²): 109,47,69,52,37,29,48,61,71,67,47,65,84,49,97,56,66,47,54,43,79,30,56,26,82,31,98,89,70,60,63,39,40,24,34,38,25,35,54,96,78,54,70,68,60,50,51,50,30,32,51,76,63,70,50,61,80,87,74,52,54,81,43,77,40,78,41,88,59,58,57,58,40,98,87,76,42,79,29,62,67,59,41,34,50,60,46,67,108

Radius of gyration: 12.45 Å; Cα contacts (8 Å, |Δi|>4): 146; chains: 1; bounding box: 30×28×32 Å